Protein AF-A0A2E6Z7W8-F1 (afdb_monomer)

Nearest PDB structures (foldseek):
  2ovo-assembly1_A  TM=2.500E-01  e=7.198E+00  Lophura nycthemera

Foldseek 3Di:
DVVVVVVVVVDDPVRVVVVVVVVVVVVVVVVVVVVVVVVVVVVVVVVVVVVVVVVCVVCVVVVHDCVNVVPDPPDPPPPPPPPPPPDDQDALQPFKFAADVNATDTDPDPCSVVCVVVVRIDGLVRHDPVNNVRSRVNSVVVRVD

pLDDT: mean 80.04, std 13.21, range [47.97, 93.19]

Secondary structure (DSSP, 8-state):
-HHHHHHHTTS-HHHHHHHHHHHHHHHHHHHHHHHHHHHHHHHHHHHHHHHHHHHHHHHHHHT--TTTTT-----TTS------PPPPP--GGG-EEEEETTEEEE--STTHHHHHHTTSSEEGGGS-HHHHHHHHHHHHHHHT-

Solvent-accessible surface area (backbone atoms only — not comparable to full-atom values): 8542 Å² total; per-residue (Å²): 114,72,67,60,60,56,52,56,76,75,45,54,74,69,55,48,52,54,48,51,53,52,50,52,53,51,50,53,54,50,53,52,54,50,52,51,50,52,52,51,51,54,51,51,51,51,53,50,50,54,51,50,53,52,50,50,53,51,27,61,76,70,76,43,55,55,67,80,74,67,57,70,86,74,50,95,79,58,69,72,74,75,73,75,70,72,81,80,78,69,60,46,78,81,39,42,29,31,68,57,98,78,44,45,41,85,50,89,53,92,54,46,61,60,32,41,76,67,68,62,32,39,47,41,90,73,46,54,73,70,40,40,53,46,30,42,50,50,34,50,58,60,61,76,106

Radius of gyration: 31.25 Å; Cα contacts (8 Å, |Δi|>4): 85; chains: 1; bounding box: 69×28×79 Å

Structure (mmCIF, N/CA/C/O backbone):
data_AF-A0A2E6Z7W8-F1
#
_entry.id   AF-A0A2E6Z7W8-F1
#
loop_
_atom_site.group_PDB
_atom_site.id
_atom_site.type_symbol
_atom_site.label_atom_id
_atom_site.label_alt_id
_atom_site.label_comp_id
_atom_site.label_asym_id
_atom_site.label_entity_id
_atom_site.label_seq_id
_atom_site.pdbx_PDB_ins_code
_atom_site.Cartn_x
_atom_site.Cartn_y
_atom_site.Cartn_z
_atom_site.occupancy
_atom_site.B_iso_or_equiv
_atom_site.auth_seq_id
_atom_site.auth_comp_id
_atom_site.auth_asym_id
_atom_site.auth_atom_id
_atom_site.pdbx_PDB_model_num
ATOM 1 N N . MET A 1 1 ? -13.056 17.994 29.901 1.00 50.38 1 MET A N 1
ATOM 2 C CA . MET A 1 1 ? -12.868 18.124 31.369 1.00 50.38 1 MET A CA 1
ATOM 3 C C . MET A 1 1 ? -14.182 18.045 32.142 1.00 50.38 1 MET A C 1
ATOM 5 O O . MET A 1 1 ? -14.210 17.356 33.150 1.00 50.38 1 MET A O 1
ATOM 9 N N . GLN A 1 2 ? -15.267 18.683 31.685 1.00 51.78 2 GLN A N 1
ATOM 10 C CA . GLN A 1 2 ? -16.553 18.670 32.402 1.00 51.78 2 GLN A CA 1
ATOM 11 C C . GLN A 1 2 ? -17.197 17.273 32.524 1.00 51.78 2 GLN A C 1
ATOM 13 O O . GLN A 1 2 ? -17.799 16.977 33.553 1.00 51.78 2 GLN A O 1
ATOM 18 N N . ASP A 1 3 ? -17.005 16.385 31.544 1.00 58.84 3 ASP A N 1
ATOM 19 C CA . ASP A 1 3 ? -17.563 15.020 31.584 1.00 58.84 3 ASP A CA 1
ATOM 20 C C . ASP A 1 3 ? -16.878 14.112 32.613 1.00 58.84 3 ASP A C 1
ATOM 22 O O . ASP A 1 3 ? -17.530 13.292 33.252 1.00 58.84 3 ASP A O 1
ATOM 26 N N . ILE A 1 4 ? -15.580 14.323 32.850 1.00 61.50 4 ILE A N 1
ATOM 27 C CA . ILE A 1 4 ? -14.795 13.580 33.849 1.00 61.50 4 ILE A CA 1
ATOM 28 C C . ILE A 1 4 ? -15.272 13.937 35.264 1.00 61.50 4 ILE A C 1
ATOM 30 O O . ILE A 1 4 ? -15.419 13.060 36.109 1.00 61.50 4 ILE A O 1
ATOM 34 N N . ILE A 1 5 ? -15.584 15.216 35.500 1.00 61.78 5 ILE A N 1
ATOM 35 C CA . ILE A 1 5 ? -16.081 15.724 36.789 1.00 61.78 5 ILE A CA 1
ATOM 36 C C . ILE A 1 5 ? -17.522 15.254 37.059 1.00 61.78 5 ILE A C 1
ATOM 38 O O . ILE A 1 5 ? -17.898 15.004 38.203 1.00 61.78 5 ILE A O 1
ATOM 42 N N . LYS A 1 6 ? -18.350 15.112 36.014 1.00 65.75 6 LYS A N 1
ATOM 43 C CA . LYS A 1 6 ? -19.702 14.542 36.141 1.00 65.75 6 LYS A CA 1
ATOM 44 C C . LYS A 1 6 ? -19.661 13.040 36.439 1.00 65.75 6 LYS A C 1
ATOM 46 O O . LYS A 1 6 ? -20.410 12.583 37.295 1.00 65.75 6 LYS A O 1
ATOM 51 N N . GLN A 1 7 ? -18.759 12.296 35.797 1.00 60.38 7 GLN A N 1
ATOM 52 C CA . GLN A 1 7 ? -18.568 10.863 36.046 1.00 60.38 7 GLN A CA 1
ATOM 53 C C . GLN A 1 7 ? -17.951 10.580 37.423 1.00 60.38 7 GLN A C 1
ATOM 55 O O . GLN A 1 7 ? -18.356 9.627 38.085 1.00 60.38 7 GLN A O 1
ATOM 60 N N . SER A 1 8 ? -17.041 11.429 37.913 1.00 58.34 8 SER A N 1
ATOM 61 C CA . SER A 1 8 ? -16.453 11.253 39.247 1.00 58.34 8 SER A CA 1
ATOM 62 C C . SER A 1 8 ? -17.462 11.443 40.380 1.00 58.34 8 SER A C 1
ATOM 64 O O . SER A 1 8 ? -17.325 10.805 41.411 1.00 58.34 8 SER A O 1
ATOM 66 N N . LYS A 1 9 ? -18.504 12.265 40.190 1.00 64.62 9 LYS A N 1
ATOM 67 C CA . LYS A 1 9 ? -1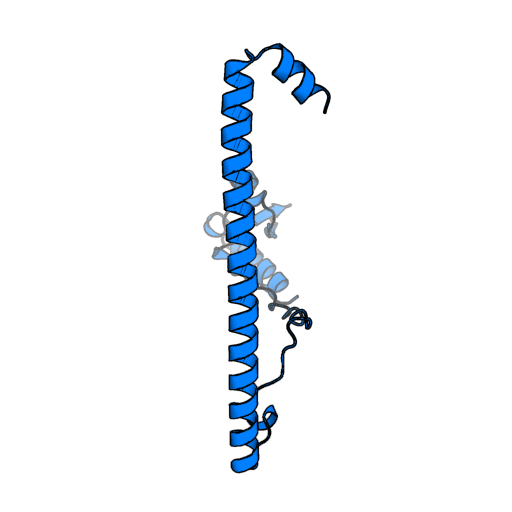9.603 12.423 41.163 1.00 64.62 9 LYS A CA 1
ATOM 68 C C . LYS A 1 9 ? -20.553 11.219 41.233 1.00 64.62 9 LYS A C 1
ATOM 70 O O . LYS A 1 9 ? -21.349 11.145 42.160 1.00 64.62 9 LYS A O 1
ATOM 75 N N . SER A 1 10 ? -20.502 10.318 40.250 1.00 67.88 10 SER A N 1
ATOM 76 C CA . SER A 1 10 ? -21.353 9.118 40.174 1.00 67.88 10 SER A CA 1
ATOM 77 C C . SER A 1 10 ? -20.673 7.835 40.659 1.00 67.88 10 SER A C 1
ATOM 79 O O . SER A 1 10 ? -21.327 6.801 40.766 1.00 67.88 10 SER A O 1
ATOM 81 N N . LEU A 1 11 ? -19.368 7.892 40.931 1.00 68.75 11 LEU A N 1
ATOM 82 C CA . LEU A 1 11 ? -18.571 6.765 41.407 1.00 68.75 11 LEU A CA 1
ATOM 83 C C . LEU A 1 11 ? -18.373 6.893 42.916 1.00 68.75 11 LEU A C 1
ATOM 85 O O . LEU A 1 11 ? -18.144 7.993 43.413 1.00 68.75 11 LEU A O 1
ATOM 89 N N . SER A 1 12 ? -18.431 5.776 43.640 1.00 78.88 12 SER A N 1
ATOM 90 C CA . SER A 1 12 ? -18.074 5.779 45.061 1.00 78.88 12 SER A CA 1
ATOM 91 C C . SER A 1 12 ? -16.577 6.053 45.243 1.00 78.88 12 SER A C 1
ATOM 93 O O . SER A 1 12 ? -15.763 5.761 44.359 1.00 78.88 12 SER A O 1
ATOM 95 N N . ASP A 1 13 ? -16.186 6.564 46.409 1.00 79.19 13 ASP A N 1
ATOM 96 C CA . ASP A 1 13 ? -14.778 6.842 46.729 1.00 79.19 13 ASP A CA 1
ATOM 97 C C . ASP A 1 13 ? -13.882 5.595 46.576 1.00 79.19 13 ASP A C 1
ATOM 99 O O . ASP A 1 13 ? -12.728 5.680 46.144 1.00 79.19 13 ASP A O 1
ATOM 103 N N . GLU A 1 14 ? -14.431 4.403 46.823 1.00 79.94 14 GLU A N 1
ATOM 104 C CA . GLU A 1 14 ? -13.758 3.121 46.590 1.00 79.94 14 GLU A CA 1
ATOM 105 C C . GLU A 1 14 ? -13.542 2.822 45.096 1.00 79.94 14 GLU A C 1
ATOM 107 O O . GLU A 1 14 ? -12.468 2.363 44.680 1.00 79.94 14 GLU A O 1
ATOM 112 N N . GLN A 1 15 ? -14.535 3.117 44.253 1.00 81.62 15 GLN A N 1
ATOM 113 C CA . GLN A 1 15 ? -14.430 2.965 42.800 1.00 81.62 15 GLN A CA 1
ATOM 114 C C . GLN A 1 15 ? -13.438 3.969 42.199 1.00 81.62 15 GLN A C 1
ATOM 116 O O . 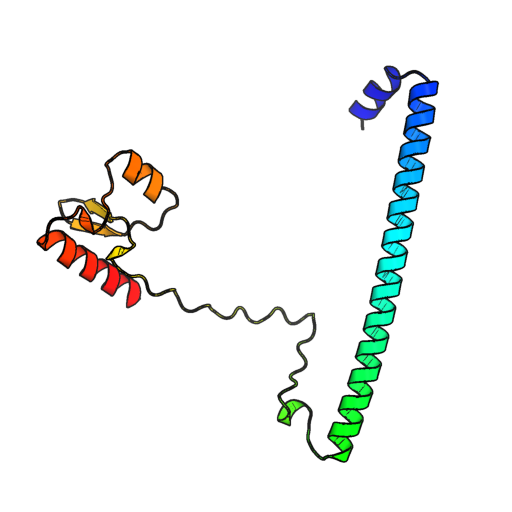GLN A 1 15 ? -12.658 3.616 41.312 1.00 81.62 15 GLN A O 1
ATOM 121 N N . LEU A 1 16 ? -13.397 5.197 42.720 1.00 80.88 16 LEU A N 1
ATOM 122 C CA . LEU A 1 16 ? -12.401 6.198 42.332 1.00 80.88 16 LEU A CA 1
ATOM 123 C C . LEU A 1 16 ? -10.986 5.774 42.741 1.00 80.88 16 LEU A C 1
ATOM 125 O O . LEU A 1 16 ? -10.071 5.814 41.917 1.00 80.88 16 LEU A O 1
ATOM 129 N N . SER A 1 17 ? -10.802 5.287 43.970 1.00 83.44 17 SER A N 1
ATOM 130 C CA . SER A 1 17 ? -9.509 4.798 44.471 1.00 83.44 17 SER A CA 1
ATOM 131 C C . SER A 1 17 ? -8.962 3.633 43.638 1.00 83.44 17 SER A C 1
ATOM 133 O O . SER A 1 17 ? -7.790 3.621 43.244 1.00 83.44 17 SER A O 1
ATOM 135 N N . THR A 1 18 ? -9.812 2.662 43.294 1.00 85.75 18 THR A N 1
ATOM 136 C CA . THR A 1 18 ? -9.411 1.526 42.448 1.00 85.75 18 THR A CA 1
ATOM 137 C C . THR A 1 18 ? -9.090 1.945 41.013 1.00 85.75 18 THR A C 1
ATOM 139 O O . THR A 1 18 ? -8.135 1.426 40.425 1.00 85.75 18 THR A O 1
ATOM 142 N N . LEU A 1 19 ? -9.830 2.905 40.451 1.00 85.62 19 LEU A N 1
ATOM 143 C CA . LEU A 1 19 ? -9.560 3.454 39.124 1.00 85.62 19 LEU A CA 1
ATOM 144 C C . LEU A 1 19 ? -8.230 4.218 39.088 1.00 85.62 19 LEU A C 1
ATOM 146 O O . LEU A 1 19 ? -7.423 3.979 38.188 1.00 85.62 19 LEU A O 1
ATOM 150 N N . ILE A 1 20 ? -7.962 5.068 40.084 1.00 86.62 20 ILE A N 1
ATOM 151 C CA . ILE A 1 20 ? -6.701 5.815 40.200 1.00 86.62 20 ILE A CA 1
ATOM 152 C C . ILE A 1 20 ? -5.518 4.843 40.264 1.00 86.62 20 ILE A C 1
ATOM 154 O O . ILE A 1 20 ? -4.578 4.978 39.484 1.00 86.62 20 ILE A O 1
ATOM 158 N N . LYS A 1 21 ? -5.592 3.795 41.098 1.00 90.00 21 LYS A N 1
ATOM 159 C CA . LYS A 1 21 ? -4.541 2.762 41.182 1.00 90.00 21 LYS A CA 1
ATOM 160 C C . LYS A 1 21 ? -4.292 2.066 39.838 1.00 90.00 21 LYS A C 1
ATOM 162 O O . LYS A 1 21 ? -3.141 1.868 39.445 1.00 90.00 21 LYS A O 1
ATOM 167 N N . LYS A 1 22 ? -5.357 1.717 39.104 1.00 91.38 22 LYS A N 1
ATOM 168 C CA . LYS A 1 22 ? -5.245 1.103 37.768 1.00 91.38 22 LYS A CA 1
ATOM 169 C C . LYS A 1 22 ? -4.591 2.047 36.758 1.00 91.38 22 LYS A C 1
ATOM 171 O O . LYS A 1 22 ? -3.725 1.608 36.002 1.00 91.38 22 LYS A O 1
ATOM 176 N N . LEU A 1 23 ? -4.976 3.322 36.750 1.00 88.44 23 LEU A N 1
ATOM 177 C CA . LEU A 1 23 ? -4.422 4.322 35.838 1.00 88.44 23 LEU A CA 1
ATOM 178 C C . LEU A 1 23 ? -2.948 4.613 36.136 1.00 88.44 23 LEU A C 1
ATOM 180 O O . LEU A 1 23 ? -2.147 4.635 35.202 1.00 88.44 23 LEU A O 1
ATOM 184 N N . SER A 1 24 ? -2.564 4.735 37.409 1.00 91.62 24 SER A N 1
ATOM 185 C CA . SER A 1 24 ? -1.159 4.899 37.808 1.00 91.62 24 SER A CA 1
ATOM 186 C C . SER A 1 24 ? -0.305 3.712 37.356 1.00 91.62 24 SER A C 1
ATOM 188 O O . SER A 1 24 ? 0.710 3.906 36.692 1.00 91.62 24 SER A O 1
ATOM 190 N N . SER A 1 25 ? -0.777 2.477 37.571 1.00 91.75 25 SER A N 1
ATOM 191 C CA . SER A 1 25 ? -0.082 1.273 37.088 1.00 91.75 25 SER A CA 1
ATOM 192 C C . SER A 1 25 ? 0.055 1.241 35.557 1.00 91.75 25 SER A C 1
ATOM 194 O O . SER A 1 25 ? 1.079 0.817 35.015 1.00 91.75 25 SER A O 1
ATOM 196 N N . GLN A 1 26 ? -0.962 1.699 34.821 1.00 91.12 26 GLN A N 1
ATOM 197 C CA . GLN A 1 26 ? -0.886 1.796 33.361 1.00 91.12 26 GLN A CA 1
ATOM 198 C C . GLN A 1 26 ? 0.108 2.865 32.895 1.00 91.12 26 GLN A C 1
ATOM 200 O O . GLN A 1 26 ? 0.823 2.639 31.914 1.00 91.12 26 GLN A O 1
ATOM 205 N N . LEU A 1 27 ? 0.165 4.010 33.577 1.00 91.75 27 LEU A N 1
ATOM 206 C CA . LEU A 1 27 ? 1.123 5.074 33.282 1.00 91.75 27 LEU A CA 1
ATOM 207 C C . LEU A 1 27 ? 2.560 4.608 33.523 1.00 91.75 27 LEU A C 1
ATOM 209 O O . LEU A 1 27 ? 3.389 4.761 32.627 1.00 91.75 27 LEU A O 1
ATOM 213 N N . GLU A 1 28 ? 2.837 3.949 34.647 1.00 92.00 28 GLU A N 1
ATOM 214 C CA . GLU A 1 28 ? 4.154 3.373 34.951 1.00 92.00 28 GLU A CA 1
ATOM 215 C C . GLU A 1 28 ? 4.598 2.366 33.880 1.00 92.00 28 GLU A C 1
ATOM 217 O O . GLU A 1 28 ? 5.712 2.450 33.357 1.00 92.00 28 GLU A O 1
ATOM 222 N N . LYS A 1 29 ? 3.702 1.462 33.456 1.00 91.31 29 LYS A N 1
ATOM 223 C CA . LYS A 1 29 ? 3.984 0.506 32.367 1.00 91.31 29 LYS A CA 1
ATOM 224 C C . LYS A 1 29 ? 4.319 1.206 31.049 1.00 91.31 29 LYS A C 1
ATOM 226 O O . LYS A 1 29 ? 5.208 0.759 30.321 1.00 91.31 29 LYS A O 1
ATOM 231 N N . ARG A 1 30 ? 3.618 2.296 30.721 1.00 89.69 30 ARG A N 1
ATOM 232 C CA . ARG A 1 30 ? 3.887 3.087 29.508 1.00 89.69 30 ARG A CA 1
ATOM 233 C C . ARG A 1 30 ? 5.227 3.809 29.592 1.00 89.69 30 ARG A C 1
ATOM 235 O O . ARG A 1 30 ? 5.977 3.764 28.621 1.00 89.69 30 ARG A O 1
ATOM 242 N N . GLN A 1 31 ? 5.544 4.413 30.735 1.00 91.50 31 GLN A N 1
ATOM 243 C CA . GLN A 1 31 ? 6.824 5.084 30.962 1.00 91.50 31 GLN A CA 1
ATOM 244 C C . GLN A 1 31 ? 7.995 4.102 30.868 1.00 91.50 31 GLN A C 1
ATOM 246 O O . GLN A 1 31 ? 8.972 4.383 30.179 1.00 91.50 31 G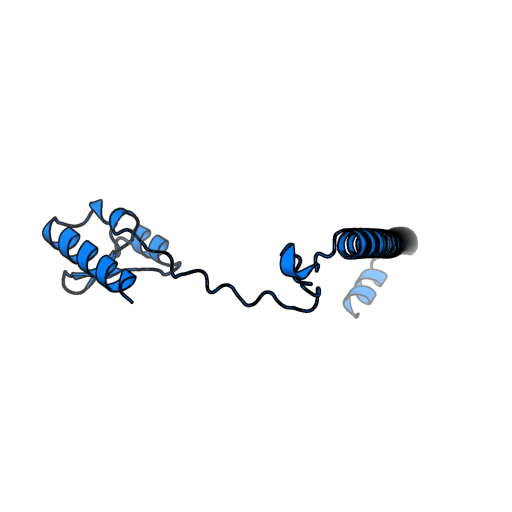LN A O 1
ATOM 251 N N . LEU A 1 32 ? 7.878 2.917 31.473 1.00 92.25 32 LEU A N 1
ATOM 252 C CA . LEU A 1 32 ? 8.908 1.881 31.386 1.00 92.25 32 LEU A CA 1
ATOM 253 C C . LEU A 1 32 ? 9.127 1.418 29.939 1.00 92.25 32 LEU A C 1
ATOM 255 O O . LEU A 1 32 ? 10.264 1.275 29.493 1.00 92.25 32 LEU A O 1
ATOM 259 N N . LYS A 1 33 ? 8.043 1.223 29.177 1.00 91.19 33 LYS A N 1
ATOM 260 C CA . LYS A 1 33 ? 8.126 0.847 27.759 1.00 91.19 33 LYS A CA 1
ATOM 261 C C . LYS A 1 33 ? 8.758 1.947 26.903 1.00 91.19 33 LYS A C 1
ATOM 263 O O . LYS A 1 33 ? 9.487 1.628 25.970 1.00 91.19 33 LYS A O 1
ATOM 268 N N . ALA A 1 34 ? 8.481 3.216 27.201 1.00 87.50 34 ALA A N 1
ATOM 269 C CA . ALA A 1 34 ? 9.105 4.346 26.518 1.00 87.50 34 ALA A CA 1
ATOM 270 C C . ALA A 1 34 ? 10.615 4.392 26.789 1.00 87.50 34 ALA A C 1
ATOM 272 O O . ALA A 1 34 ? 11.388 4.416 25.837 1.00 87.50 34 ALA A O 1
ATOM 273 N N . LYS A 1 35 ? 11.033 4.272 28.058 1.00 91.75 35 LYS A N 1
ATOM 274 C CA . LYS A 1 35 ? 12.456 4.231 28.434 1.00 91.75 35 LYS A CA 1
ATOM 275 C C . LYS A 1 35 ? 13.207 3.080 27.763 1.00 91.75 35 LYS A C 1
ATOM 277 O O . LYS A 1 35 ? 14.253 3.310 27.171 1.00 91.75 35 LYS A O 1
ATOM 282 N N . ARG A 1 36 ? 12.639 1.866 27.763 1.00 91.38 36 ARG A N 1
ATOM 283 C CA . ARG A 1 36 ? 13.246 0.710 27.074 1.00 91.38 36 ARG A CA 1
ATOM 284 C C . ARG A 1 36 ? 13.416 0.950 25.576 1.00 91.38 36 ARG A C 1
ATOM 286 O O . ARG A 1 36 ? 14.471 0.659 25.036 1.00 91.38 36 ARG A O 1
ATOM 293 N N . ARG A 1 37 ? 12.414 1.535 24.912 1.00 86.75 37 ARG A N 1
ATOM 294 C CA . ARG A 1 37 ? 12.514 1.887 23.485 1.00 86.75 37 ARG A CA 1
ATOM 295 C C . ARG A 1 37 ? 13.599 2.927 23.217 1.00 86.75 37 ARG A C 1
ATOM 297 O O . ARG A 1 37 ? 14.294 2.812 22.217 1.00 86.75 37 ARG A O 1
ATOM 304 N N . GLU A 1 38 ? 13.746 3.927 24.082 1.00 86.06 38 GLU A N 1
ATOM 305 C CA . GLU A 1 38 ? 14.820 4.920 23.958 1.00 86.06 38 GLU A CA 1
ATOM 306 C C . GLU A 1 38 ? 16.206 4.294 24.157 1.00 86.06 38 GLU A C 1
ATOM 308 O O . GLU A 1 38 ? 17.140 4.618 23.425 1.00 86.06 38 GLU A O 1
ATOM 313 N N . GLU A 1 39 ? 16.352 3.386 25.123 1.00 90.19 39 GLU A N 1
ATOM 314 C CA . GLU A 1 39 ? 17.595 2.643 25.355 1.00 90.19 39 GLU A CA 1
ATOM 315 C C . GLU A 1 39 ? 17.934 1.721 24.178 1.00 90.19 39 GLU A C 1
ATOM 317 O O . GLU A 1 39 ? 19.062 1.756 23.688 1.00 90.19 39 GLU A O 1
ATOM 322 N N . GLU A 1 40 ? 16.956 0.968 23.668 1.00 87.44 40 GLU A N 1
ATOM 323 C CA . GLU A 1 40 ? 17.096 0.123 22.476 1.00 87.44 40 GLU A CA 1
ATOM 324 C C . GLU A 1 40 ? 17.505 0.951 21.251 1.00 87.44 40 GLU A C 1
ATOM 326 O O . GLU A 1 40 ? 18.429 0.575 20.532 1.00 87.44 40 GLU A O 1
ATOM 331 N N . GLN A 1 41 ? 16.882 2.113 21.032 1.00 82.12 41 GLN A N 1
ATOM 332 C CA . GLN A 1 41 ? 17.248 3.017 19.938 1.00 82.12 41 GLN A CA 1
ATOM 333 C C . GLN A 1 41 ? 18.675 3.553 20.087 1.00 82.12 41 GLN A C 1
ATOM 335 O O . GLN A 1 41 ? 19.429 3.575 19.115 1.00 82.12 41 GLN A O 1
ATOM 340 N N . LYS A 1 42 ? 19.079 3.950 21.300 1.00 87.56 42 LYS A N 1
ATOM 341 C CA . LYS A 1 42 ? 20.453 4.399 21.573 1.00 87.56 42 LYS A CA 1
ATOM 342 C C . LYS A 1 42 ? 21.469 3.285 21.334 1.00 87.56 42 LYS A C 1
ATOM 344 O O . LYS A 1 42 ? 22.532 3.551 20.780 1.00 87.56 42 LYS A O 1
ATOM 349 N N . GLN A 1 43 ? 21.161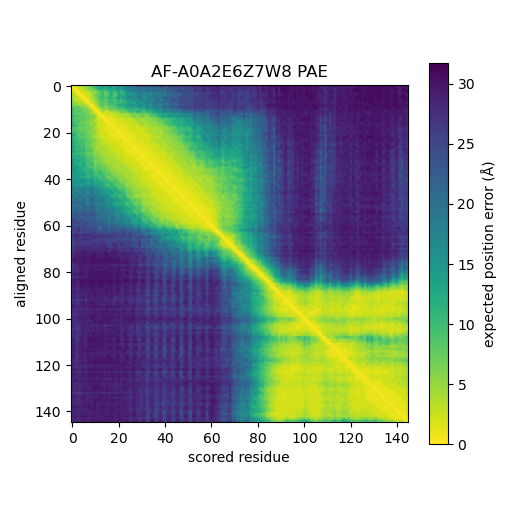 2.053 21.736 1.00 88.50 43 GLN A N 1
ATOM 350 C CA . GLN A 1 43 ? 22.025 0.897 21.493 1.00 88.50 43 GLN A CA 1
ATOM 351 C C . GLN A 1 43 ? 22.127 0.573 20.000 1.00 88.50 43 GLN A C 1
ATOM 353 O O . GLN A 1 43 ? 23.232 0.391 19.497 1.00 88.50 43 GLN A O 1
ATOM 358 N N . GLN A 1 44 ? 21.006 0.575 19.274 1.00 82.12 44 GLN A N 1
ATOM 359 C CA . GLN A 1 44 ? 20.996 0.369 17.824 1.00 82.12 44 GLN A CA 1
ATOM 360 C C . GLN A 1 44 ? 21.833 1.421 17.096 1.00 82.12 44 GLN A C 1
ATOM 362 O O . GLN A 1 44 ? 22.607 1.072 16.210 1.00 82.12 44 GLN A O 1
ATOM 367 N N . LEU A 1 45 ? 21.727 2.689 17.497 1.00 84.06 45 LEU A N 1
ATOM 368 C CA . LEU A 1 45 ? 22.498 3.773 16.894 1.00 84.06 45 LEU A CA 1
ATOM 369 C C . LEU A 1 45 ? 24.005 3.623 17.156 1.00 84.06 45 LEU A C 1
ATOM 371 O O . LEU A 1 45 ? 24.804 3.842 16.252 1.00 84.06 45 LEU A O 1
ATOM 375 N N . LYS A 1 46 ? 24.400 3.185 18.360 1.00 89.69 46 LYS A N 1
ATOM 376 C CA . LYS A 1 46 ? 25.804 2.858 18.663 1.00 89.69 46 LYS A CA 1
ATOM 377 C C . LYS A 1 46 ? 26.326 1.727 17.779 1.00 89.69 46 LYS A C 1
ATOM 379 O O . LYS A 1 46 ? 27.356 1.896 17.141 1.00 89.69 46 LYS A O 1
ATOM 384 N N . VAL A 1 47 ? 25.583 0.622 17.680 1.00 89.00 47 VAL A N 1
ATOM 385 C CA . VAL A 1 47 ? 25.965 -0.527 16.839 1.00 89.00 47 VAL A CA 1
ATOM 386 C C . VAL A 1 47 ? 26.067 -0.124 15.366 1.00 89.00 47 VAL A C 1
ATOM 388 O O . VAL A 1 47 ? 26.995 -0.540 14.679 1.00 89.00 47 VAL A O 1
ATOM 391 N N . GLN A 1 48 ? 25.143 0.706 14.875 1.00 80.88 48 GLN A N 1
ATOM 392 C CA . GLN A 1 48 ? 25.205 1.231 13.510 1.00 80.88 48 GLN A CA 1
ATOM 393 C C . GLN A 1 48 ? 26.459 2.076 13.280 1.00 80.88 48 GLN A C 1
ATOM 395 O O . GLN A 1 48 ? 27.138 1.872 12.278 1.00 80.88 48 GLN A O 1
ATOM 400 N N . ASN A 1 49 ? 26.793 2.976 14.206 1.00 83.19 49 ASN A N 1
ATOM 401 C CA . ASN A 1 49 ? 27.995 3.802 14.094 1.00 83.19 49 ASN A CA 1
ATOM 402 C C . ASN A 1 49 ? 29.272 2.946 14.104 1.00 83.19 49 ASN A C 1
ATOM 404 O O . ASN A 1 49 ? 30.121 3.124 13.238 1.00 83.19 49 ASN A O 1
ATOM 408 N N . GLU A 1 50 ? 29.371 1.962 15.002 1.00 88.56 50 GLU A N 1
ATOM 409 C CA . GLU A 1 50 ? 30.516 1.040 15.056 1.00 88.56 50 GLU A CA 1
ATOM 410 C C . GLU A 1 50 ? 30.661 0.206 13.772 1.00 88.56 50 GLU A C 1
ATOM 412 O O . GLU A 1 50 ? 31.771 -0.021 13.287 1.00 88.56 50 GLU A O 1
ATOM 417 N N . LEU A 1 51 ? 29.548 -0.261 13.196 1.00 85.19 51 LEU A N 1
ATOM 418 C CA . LEU A 1 51 ? 29.568 -0.970 11.914 1.00 85.19 51 LEU A CA 1
ATOM 419 C C . LEU A 1 51 ? 30.032 -0.059 10.779 1.00 85.19 51 LEU A C 1
ATOM 421 O O . LEU A 1 51 ? 30.838 -0.485 9.956 1.00 85.19 51 LEU A O 1
ATOM 425 N N . MET A 1 52 ? 29.561 1.188 10.749 1.00 78.88 52 MET A N 1
ATOM 426 C CA . MET A 1 52 ? 29.982 2.166 9.749 1.00 78.88 52 MET A CA 1
ATOM 427 C C . MET A 1 52 ? 31.474 2.475 9.848 1.00 78.88 52 MET A C 1
ATOM 429 O O . MET A 1 52 ? 32.150 2.504 8.825 1.00 78.88 52 MET A O 1
ATOM 433 N N . GLU A 1 53 ? 32.014 2.644 11.055 1.00 85.19 53 GLU A N 1
ATOM 434 C CA . GLU A 1 53 ? 33.452 2.853 11.255 1.00 85.19 53 GLU A CA 1
ATOM 435 C C . GLU A 1 53 ? 34.280 1.674 10.724 1.00 85.19 53 GLU A C 1
ATOM 437 O O . GLU A 1 53 ? 35.253 1.890 10.001 1.00 85.19 53 GLU A O 1
ATOM 442 N N . LYS A 1 54 ? 33.850 0.432 10.987 1.00 87.12 54 LYS A N 1
ATOM 443 C CA . LYS A 1 54 ? 34.508 -0.777 10.455 1.00 87.12 54 LYS A CA 1
ATOM 444 C C . LYS A 1 54 ? 34.410 -0.886 8.935 1.00 87.12 54 LYS A C 1
ATOM 446 O O . LYS A 1 54 ? 35.362 -1.299 8.280 1.00 87.12 54 LYS A O 1
ATOM 451 N N . ILE A 1 55 ? 33.261 -0.539 8.357 1.00 82.06 55 ILE A N 1
ATOM 452 C CA . ILE A 1 55 ? 33.086 -0.535 6.899 1.00 82.06 55 ILE A CA 1
ATOM 453 C C . ILE A 1 55 ? 34.011 0.515 6.273 1.00 82.06 55 ILE A C 1
ATOM 455 O O . ILE A 1 55 ? 34.673 0.224 5.281 1.00 82.06 55 ILE A O 1
ATOM 459 N N . ASN A 1 56 ? 34.116 1.699 6.878 1.00 78.69 56 ASN A N 1
ATOM 460 C CA . ASN A 1 56 ? 34.986 2.770 6.400 1.00 78.69 56 ASN A CA 1
ATOM 461 C C . ASN A 1 56 ? 36.467 2.391 6.486 1.00 78.69 56 ASN A C 1
ATOM 463 O O . ASN A 1 56 ? 37.210 2.658 5.542 1.00 78.69 56 ASN A O 1
ATOM 467 N N . SER A 1 57 ? 36.899 1.745 7.575 1.00 83.25 57 SER A N 1
ATOM 468 C CA . SER A 1 57 ? 38.284 1.281 7.705 1.00 83.25 57 SER A CA 1
ATOM 469 C C . SER A 1 57 ? 38.616 0.209 6.665 1.00 83.25 57 SER A C 1
ATOM 471 O O . SER A 1 57 ? 39.641 0.307 5.997 1.00 83.25 57 SER A O 1
ATOM 473 N N . LEU A 1 58 ? 37.718 -0.759 6.444 1.00 81.81 58 LEU A N 1
ATOM 474 C CA . LEU A 1 58 ? 37.889 -1.788 5.413 1.00 81.81 58 LEU A CA 1
ATOM 475 C C . LEU A 1 58 ? 37.903 -1.195 3.998 1.00 81.81 58 LEU A C 1
ATOM 477 O O . LEU A 1 58 ? 38.702 -1.607 3.162 1.00 81.81 58 LEU A O 1
ATOM 481 N N . ALA A 1 59 ? 37.035 -0.223 3.721 1.00 77.31 59 ALA A N 1
ATOM 482 C CA . ALA A 1 59 ? 36.991 0.480 2.443 1.00 77.31 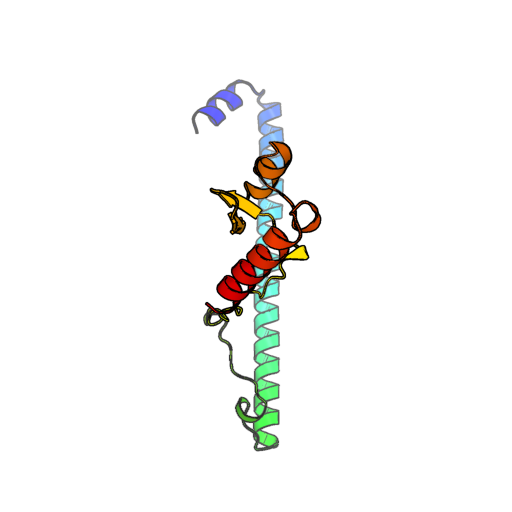59 ALA A CA 1
ATOM 483 C C . ALA A 1 59 ? 38.319 1.213 2.168 1.00 77.31 59 ALA A C 1
ATOM 485 O O . ALA A 1 59 ? 38.903 1.058 1.092 1.00 77.31 59 ALA A O 1
ATOM 486 N N . ALA A 1 60 ? 38.852 1.917 3.175 1.00 76.19 60 ALA A N 1
ATOM 487 C CA . ALA A 1 60 ? 40.149 2.585 3.101 1.00 76.19 60 ALA A CA 1
ATOM 488 C C . ALA A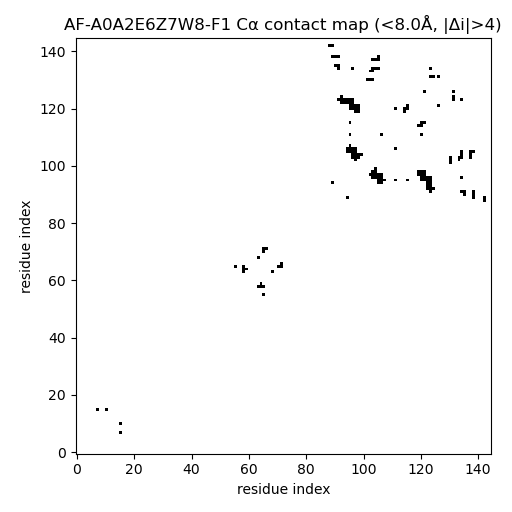 1 60 ? 41.310 1.598 2.881 1.00 76.19 60 ALA A C 1
ATOM 490 O O . ALA A 1 60 ? 42.143 1.829 2.008 1.00 76.19 60 ALA A O 1
ATOM 491 N N . GLU A 1 61 ? 41.337 0.471 3.601 1.00 79.50 61 GLU A N 1
ATOM 492 C CA . GLU A 1 61 ? 42.344 -0.588 3.415 1.00 79.50 61 GLU A CA 1
ATOM 493 C C . GLU A 1 61 ? 42.316 -1.199 2.008 1.00 79.50 61 GLU A C 1
ATOM 495 O O . GLU A 1 61 ? 43.353 -1.594 1.475 1.00 79.50 61 GLU A O 1
ATOM 500 N N . LYS A 1 62 ? 41.132 -1.298 1.396 1.00 79.50 62 LYS A N 1
ATOM 501 C CA . LYS A 1 62 ? 40.962 -1.838 0.040 1.00 79.50 62 LYS A CA 1
ATOM 502 C C . LYS A 1 62 ? 41.117 -0.787 -1.059 1.00 79.50 62 LYS A C 1
ATOM 504 O O . LYS A 1 62 ? 41.078 -1.154 -2.229 1.00 79.50 62 LYS A O 1
ATOM 509 N N . GLY A 1 63 ? 41.306 0.487 -0.706 1.00 72.44 63 GLY A N 1
ATOM 510 C CA . GLY A 1 63 ? 41.405 1.590 -1.665 1.00 72.44 63 GLY A CA 1
ATOM 511 C C . GLY A 1 63 ? 40.113 1.837 -2.451 1.00 72.44 63 GLY A C 1
ATOM 512 O O . GLY A 1 63 ? 40.166 2.398 -3.543 1.00 72.44 63 GLY A O 1
ATOM 513 N N . VAL A 1 64 ? 38.966 1.400 -1.921 1.00 73.56 64 VAL A N 1
ATOM 514 C CA . VAL A 1 64 ? 37.650 1.533 -2.559 1.00 73.56 64 VAL A CA 1
ATOM 515 C C . VAL A 1 64 ? 36.820 2.524 -1.751 1.00 73.56 64 VAL A C 1
ATOM 517 O O . VAL A 1 64 ? 36.740 2.409 -0.532 1.00 73.56 64 VAL A O 1
ATOM 520 N N . SER A 1 65 ? 36.185 3.501 -2.396 1.00 66.00 65 SER A N 1
ATOM 521 C CA . SER A 1 65 ? 35.267 4.407 -1.695 1.00 66.00 65 SER A CA 1
ATOM 522 C C . SER A 1 65 ? 33.901 3.744 -1.466 1.00 66.00 65 SER A C 1
ATOM 524 O O . SER A 1 65 ? 33.460 2.891 -2.236 1.00 66.00 65 SER A O 1
ATOM 526 N N . LEU A 1 66 ? 33.175 4.152 -0.421 1.00 63.16 66 LEU A N 1
ATOM 527 C CA . LEU A 1 66 ? 31.807 3.664 -0.163 1.00 63.16 66 LEU A CA 1
ATOM 528 C C . LEU A 1 66 ? 30.864 3.910 -1.353 1.00 63.16 66 LEU A C 1
ATOM 530 O O . LEU A 1 66 ? 29.963 3.115 -1.610 1.00 63.16 66 LEU A O 1
ATOM 534 N N . GLU A 1 67 ? 31.115 4.978 -2.113 1.00 62.69 67 GLU A N 1
ATOM 535 C CA . GLU A 1 67 ? 30.396 5.318 -3.342 1.00 62.69 67 GLU A CA 1
ATOM 536 C C . GLU A 1 67 ? 30.640 4.289 -4.455 1.00 62.69 67 GLU A C 1
ATOM 538 O O . GLU A 1 67 ? 29.702 3.909 -5.155 1.00 62.69 67 GLU A O 1
ATOM 543 N N . GLN A 1 68 ? 31.868 3.772 -4.579 1.00 61.09 68 GLN A N 1
ATOM 544 C CA . GLN A 1 68 ? 32.213 2.708 -5.531 1.00 61.09 68 GLN A CA 1
ATOM 545 C C . GLN A 1 68 ? 31.579 1.360 -5.160 1.00 61.09 68 GLN A C 1
ATOM 547 O O . GLN A 1 68 ? 31.289 0.556 -6.043 1.00 61.09 68 GLN A O 1
ATOM 552 N N . LEU A 1 69 ? 31.307 1.125 -3.872 1.00 61.16 69 LEU A N 1
ATOM 553 C CA . LEU A 1 69 ? 30.560 -0.042 -3.387 1.00 61.16 69 LEU A CA 1
ATOM 554 C C . LEU A 1 69 ? 29.032 0.140 -3.466 1.00 61.16 69 LEU A C 1
ATOM 556 O O . LEU A 1 69 ? 28.288 -0.743 -3.040 1.00 61.16 69 LEU A O 1
ATOM 560 N N . GLY A 1 70 ? 28.547 1.273 -3.988 1.00 62.31 70 GLY A N 1
ATOM 561 C CA . GLY A 1 70 ? 27.117 1.572 -4.099 1.00 62.31 70 GLY A CA 1
ATOM 562 C C . GLY A 1 70 ? 26.434 1.922 -2.770 1.00 62.31 70 GLY A C 1
ATOM 563 O O . GLY A 1 70 ? 25.208 2.042 -2.732 1.00 62.31 70 GLY A O 1
ATOM 564 N N . TYR A 1 71 ? 27.193 2.126 -1.686 1.00 58.78 71 TYR A N 1
ATOM 565 C CA . TYR A 1 71 ? 26.668 2.609 -0.408 1.00 58.78 71 TYR A CA 1
ATOM 566 C C . TYR A 1 71 ? 26.484 4.127 -0.465 1.00 58.78 71 TYR A C 1
ATOM 568 O O . TYR A 1 71 ? 27.299 4.906 0.024 1.00 58.78 71 TYR A O 1
ATOM 576 N N . VAL A 1 72 ? 25.379 4.565 -1.066 1.00 57.94 72 VAL A N 1
ATOM 577 C CA . VAL A 1 72 ? 24.941 5.960 -0.972 1.00 57.94 72 VAL A CA 1
ATOM 578 C C . VAL A 1 72 ? 24.306 6.167 0.401 1.00 57.94 72 VAL A C 1
ATOM 580 O O . VAL A 1 72 ? 23.344 5.484 0.756 1.00 57.94 72 VAL A O 1
ATOM 583 N N . HIS A 1 73 ? 24.839 7.113 1.177 1.00 53.69 73 HIS A N 1
ATOM 584 C CA . HIS A 1 73 ? 24.315 7.474 2.491 1.00 53.69 73 HIS A CA 1
ATOM 585 C C . HIS A 1 73 ? 22.915 8.090 2.335 1.00 53.69 73 HIS A C 1
ATOM 587 O O . HIS A 1 73 ? 22.762 9.293 2.127 1.00 53.69 73 HIS A O 1
ATOM 593 N N . GLN A 1 74 ? 21.876 7.255 2.397 1.00 52.12 74 GLN A N 1
ATOM 594 C CA . GLN A 1 74 ? 20.505 7.735 2.503 1.00 52.12 74 GLN A CA 1
ATOM 595 C C . GLN A 1 74 ? 20.308 8.206 3.937 1.00 52.12 74 GLN A C 1
ATOM 597 O O . GLN A 1 74 ? 20.018 7.413 4.833 1.00 52.12 74 GLN A O 1
ATOM 602 N N . SER A 1 75 ? 20.536 9.498 4.179 1.00 50.59 75 SER A N 1
ATOM 603 C CA . SER A 1 75 ? 20.194 10.090 5.468 1.00 50.59 75 SER A CA 1
ATOM 604 C C . SER A 1 75 ? 18.725 9.779 5.755 1.00 50.59 75 SER A C 1
ATOM 606 O O . SER A 1 75 ? 17.876 9.874 4.871 1.00 50.59 75 SER A O 1
ATOM 608 N N . SER A 1 76 ? 18.378 9.423 6.989 1.00 52.19 76 SER A N 1
ATOM 609 C CA . SER A 1 76 ? 16.977 9.175 7.375 1.00 52.19 76 SER A CA 1
ATOM 610 C C . SER A 1 76 ? 16.065 10.406 7.186 1.00 52.19 76 SER A C 1
ATOM 612 O O . SER A 1 76 ? 14.844 10.306 7.296 1.00 52.19 76 SER A O 1
ATOM 614 N N . LEU A 1 77 ? 16.659 11.566 6.869 1.00 49.91 77 LEU A N 1
ATOM 615 C CA . LEU A 1 77 ? 16.014 12.823 6.490 1.00 49.91 77 LEU A CA 1
ATOM 616 C C . LEU A 1 77 ? 15.829 12.999 4.971 1.00 49.91 77 LEU A C 1
ATOM 618 O O . LEU A 1 77 ? 15.018 13.832 4.556 1.00 49.91 77 LEU A O 1
ATOM 622 N N . GLN A 1 78 ? 16.520 12.225 4.128 1.00 47.97 78 GLN A N 1
ATOM 623 C CA . GLN A 1 78 ? 16.183 12.111 2.713 1.00 47.97 78 GLN A CA 1
ATOM 624 C C . GLN A 1 78 ? 14.859 11.364 2.613 1.00 47.97 78 GLN A C 1
ATOM 626 O O . GLN A 1 78 ? 14.790 10.136 2.611 1.00 47.97 78 GLN A O 1
ATOM 631 N N . LYS A 1 79 ? 13.767 12.129 2.504 1.00 51.97 79 LYS A N 1
ATOM 632 C CA . LYS A 1 79 ? 12.517 11.592 1.967 1.00 51.97 79 LYS A CA 1
ATOM 633 C C . LYS A 1 79 ? 12.902 10.896 0.661 1.00 51.97 79 LYS A C 1
ATOM 635 O O . LYS A 1 79 ? 13.474 11.586 -0.188 1.00 51.97 79 LYS A O 1
ATOM 640 N N . PRO A 1 80 ? 12.636 9.586 0.490 1.00 52.62 80 PRO A N 1
ATOM 641 C CA . PRO A 1 80 ? 12.938 8.928 -0.768 1.00 52.62 80 PRO A CA 1
ATOM 642 C C . PRO A 1 80 ? 12.308 9.792 -1.851 1.00 52.62 80 PRO A C 1
ATOM 644 O O . PRO A 1 80 ? 11.115 10.115 -1.756 1.00 52.62 80 PRO A O 1
ATOM 647 N N . ALA A 1 81 ? 13.120 10.253 -2.811 1.00 55.00 81 ALA A N 1
ATOM 648 C CA . ALA A 1 81 ? 12.596 10.905 -3.998 1.00 55.00 81 ALA A CA 1
ATOM 649 C C . ALA A 1 81 ? 11.476 9.987 -4.462 1.00 55.00 81 ALA A C 1
ATOM 651 O O . ALA A 1 81 ? 11.739 8.802 -4.674 1.00 55.00 81 ALA A O 1
ATOM 652 N N . LYS A 1 82 ? 10.223 10.473 -4.446 1.00 54.38 82 LYS A N 1
ATOM 653 C CA . LYS A 1 82 ? 9.066 9.646 -4.788 1.00 54.38 82 LYS A CA 1
ATOM 654 C C . LYS A 1 82 ? 9.422 9.026 -6.126 1.00 54.38 82 LYS A C 1
ATOM 656 O O . LYS A 1 82 ? 9.399 9.740 -7.128 1.00 54.38 82 LYS A O 1
ATOM 661 N N . GLN A 1 83 ? 9.786 7.741 -6.131 1.00 52.69 83 GLN A N 1
ATOM 662 C CA . GLN A 1 83 ? 9.867 6.979 -7.356 1.00 52.69 83 GLN A CA 1
ATOM 663 C C . GLN A 1 83 ? 8.487 7.191 -7.942 1.00 52.69 83 GLN A C 1
ATOM 665 O O . GLN A 1 83 ? 7.486 6.779 -7.344 1.00 52.69 83 GLN A O 1
ATOM 670 N N . ARG A 1 84 ? 8.415 7.977 -9.019 1.00 54.03 84 ARG A N 1
ATOM 671 C CA . ARG A 1 84 ? 7.204 8.087 -9.809 1.00 54.03 84 ARG A CA 1
ATOM 672 C C . ARG A 1 84 ? 7.004 6.667 -10.297 1.00 54.03 84 ARG A C 1
ATOM 674 O O . ARG A 1 84 ? 7.630 6.265 -11.269 1.00 54.03 84 ARG A O 1
ATOM 681 N N . ARG A 1 85 ? 6.244 5.869 -9.538 1.00 60.44 85 ARG A N 1
ATOM 682 C CA . ARG A 1 85 ? 5.796 4.558 -9.982 1.00 60.44 85 ARG A CA 1
ATOM 683 C C . ARG A 1 85 ? 5.192 4.844 -11.344 1.00 60.44 85 ARG A C 1
ATOM 685 O O . ARG A 1 85 ? 4.287 5.679 -11.427 1.00 60.44 85 ARG A O 1
ATOM 692 N N . GLY A 1 86 ? 5.783 4.264 -12.388 1.00 62.72 86 GLY A N 1
ATOM 693 C CA . GLY A 1 86 ? 5.242 4.376 -13.733 1.00 62.72 86 GLY A CA 1
ATOM 694 C C . GLY A 1 86 ? 3.750 4.083 -13.661 1.00 62.72 86 GLY A C 1
ATOM 695 O O . GLY A 1 86 ? 3.313 3.253 -12.855 1.00 62.72 86 GLY A O 1
ATOM 696 N N . ARG A 1 87 ? 2.958 4.837 -14.419 1.00 67.75 87 ARG A N 1
ATOM 697 C CA . ARG A 1 87 ? 1.518 4.618 -14.460 1.00 67.75 87 ARG A CA 1
ATOM 698 C C . ARG A 1 87 ? 1.275 3.142 -14.800 1.00 67.75 87 ARG A C 1
ATOM 700 O O . ARG A 1 87 ? 1.884 2.650 -15.750 1.00 67.75 87 ARG A O 1
ATOM 707 N N . PRO A 1 88 ? 0.453 2.418 -14.026 1.00 72.12 88 PRO A N 1
ATOM 708 C CA . PRO A 1 88 ? 0.199 1.017 -14.313 1.00 72.12 88 PRO A CA 1
ATOM 709 C C . PRO A 1 88 ? -0.478 0.901 -15.680 1.00 72.12 88 PRO A C 1
ATOM 711 O O . PRO A 1 88 ? -1.488 1.561 -15.929 1.00 72.12 88 PRO A O 1
ATOM 714 N N . VAL A 1 89 ? 0.092 0.067 -16.549 1.00 84.44 89 VAL A N 1
ATOM 715 C CA . VAL A 1 89 ? -0.538 -0.341 -17.807 1.00 84.44 89 VAL A CA 1
ATOM 716 C C . VAL A 1 89 ? -1.728 -1.229 -17.458 1.00 84.44 89 VAL A C 1
ATOM 718 O O . VAL A 1 89 ? -1.602 -2.157 -16.658 1.00 84.44 89 VAL A O 1
ATOM 721 N N . ILE A 1 90 ? -2.887 -0.931 -18.034 1.00 88.88 90 ILE A N 1
ATOM 722 C CA . ILE A 1 90 ? -4.135 -1.660 -17.782 1.00 88.88 90 ILE A CA 1
ATOM 723 C C . ILE A 1 90 ? -4.562 -2.463 -19.013 1.00 88.88 90 ILE A C 1
ATOM 725 O O . ILE A 1 90 ? -4.322 -2.046 -20.145 1.00 88.88 90 ILE A O 1
ATOM 729 N N . SER A 1 91 ? -5.228 -3.597 -18.796 1.00 91.12 91 SER A N 1
ATOM 730 C CA . SER A 1 91 ? -5.826 -4.420 -19.856 1.00 91.12 91 SER A CA 1
ATOM 731 C C . SER A 1 91 ? -7.338 -4.222 -19.916 1.00 91.12 91 SER A C 1
ATOM 733 O O . SER A 1 91 ? -7.973 -4.110 -18.867 1.00 91.12 91 SER A O 1
ATOM 735 N N . ALA A 1 92 ? -7.918 -4.201 -21.119 1.00 88.25 92 ALA A N 1
ATOM 736 C CA . ALA A 1 92 ? -9.350 -3.972 -21.332 1.00 88.25 92 ALA A CA 1
ATOM 737 C C . ALA A 1 92 ? -10.230 -5.015 -20.636 1.00 88.25 92 ALA A C 1
ATOM 739 O O . ALA A 1 92 ? -11.273 -4.683 -20.078 1.00 88.25 92 ALA A O 1
ATOM 740 N N . GLU A 1 93 ? -9.770 -6.262 -20.612 1.00 90.88 93 GLU A N 1
ATOM 741 C CA . GLU A 1 93 ? -10.480 -7.429 -20.094 1.00 90.88 93 GLU A CA 1
ATOM 742 C C . GLU A 1 93 ? -10.787 -7.311 -18.594 1.00 90.88 93 GLU A C 1
ATOM 744 O O . GLU A 1 93 ? -11.763 -7.878 -18.109 1.00 90.88 93 GLU A O 1
ATOM 749 N N . ASN A 1 94 ? -9.980 -6.530 -17.871 1.00 89.31 94 ASN A N 1
ATOM 750 C CA . ASN A 1 94 ? -10.105 -6.329 -16.429 1.00 89.31 94 ASN A CA 1
ATOM 751 C C . ASN A 1 94 ? -10.790 -5.006 -16.062 1.00 89.31 94 ASN A C 1
ATOM 753 O O . ASN A 1 94 ? -10.843 -4.655 -14.882 1.00 89.31 94 ASN A O 1
ATOM 757 N N . GLN A 1 95 ? -11.279 -4.248 -17.046 1.00 89.62 95 GLN A N 1
ATOM 758 C CA . GLN A 1 95 ? -11.908 -2.953 -16.804 1.00 89.62 95 GLN A CA 1
ATOM 759 C C . GLN A 1 95 ? -13.429 -3.005 -16.890 1.00 89.62 95 GLN A C 1
ATOM 761 O O . GLN A 1 95 ? -14.049 -3.915 -17.443 1.00 89.62 95 GLN A O 1
ATOM 766 N N . THR A 1 96 ? -14.022 -1.977 -16.293 1.00 92.56 96 THR A N 1
ATOM 767 C CA . THR A 1 96 ? -15.454 -1.704 -16.325 1.00 92.56 96 THR A CA 1
ATOM 768 C C . THR A 1 96 ? -15.716 -0.521 -17.248 1.00 92.56 96 THR A C 1
ATOM 770 O O . THR A 1 96 ? -14.997 0.483 -17.193 1.00 92.56 96 THR A O 1
ATOM 773 N N . PHE A 1 97 ? -16.758 -0.636 -18.067 1.00 93.06 97 PHE A N 1
ATOM 774 C CA . PHE A 1 97 ? -17.117 0.350 -19.078 1.00 93.06 97 PHE A CA 1
ATOM 775 C C . PHE A 1 97 ? -18.547 0.841 -18.878 1.00 93.06 97 PHE A C 1
ATOM 777 O O . PHE A 1 97 ? -19.429 0.076 -18.497 1.00 93.06 97 PHE A O 1
ATOM 784 N N . VAL A 1 98 ? -18.790 2.115 -19.161 1.00 93.06 98 VAL A N 1
ATOM 785 C CA . VAL A 1 98 ? -20.141 2.673 -19.301 1.00 93.06 98 VAL A CA 1
ATOM 786 C C . VAL A 1 98 ? -20.356 2.996 -20.766 1.00 93.06 98 VAL A C 1
ATOM 788 O O . VAL A 1 98 ? -19.471 3.564 -21.401 1.00 93.06 98 VAL A O 1
ATOM 791 N N . LEU A 1 99 ? -21.527 2.650 -21.291 1.00 91.31 99 LEU A N 1
ATOM 792 C CA . LEU A 1 99 ? -21.910 3.015 -22.646 1.00 91.31 99 LEU A CA 1
ATOM 793 C C . LEU A 1 99 ? -22.466 4.438 -22.641 1.00 91.31 99 LEU A C 1
ATOM 795 O O . LEU A 1 99 ? -23.478 4.707 -21.993 1.00 91.31 99 LEU A O 1
ATOM 799 N N . LYS A 1 100 ? -21.810 5.345 -23.361 1.00 87.88 100 LYS A N 1
ATOM 800 C CA . LYS A 1 100 ? -22.368 6.658 -23.697 1.00 87.88 100 LYS A CA 1
ATOM 801 C C . LYS A 1 100 ? -22.588 6.695 -25.193 1.00 87.88 100 LYS A C 1
ATOM 803 O O . LYS A 1 100 ? -21.642 6.483 -25.934 1.00 87.88 100 LYS A O 1
ATOM 808 N N . GLU A 1 101 ? -23.835 6.897 -25.610 1.00 86.50 101 GLU A N 1
ATOM 809 C CA . GLU A 1 101 ? -24.197 6.945 -27.038 1.00 86.50 101 GLU A CA 1
ATOM 810 C C . GLU A 1 101 ? -23.753 5.685 -27.814 1.00 86.50 101 GLU A C 1
ATOM 812 O O . GLU A 1 101 ? -23.469 5.729 -29.002 1.00 86.50 101 GLU A O 1
ATOM 817 N N . GLY A 1 102 ? -23.692 4.536 -27.128 1.00 83.88 102 GLY A N 1
ATOM 818 C CA . GLY A 1 102 ? -23.232 3.266 -27.699 1.00 83.88 102 GLY A CA 1
ATOM 819 C C . GLY A 1 102 ? -21.722 3.018 -27.601 1.00 83.88 102 GLY A C 1
ATOM 820 O O . GLY A 1 102 ? -21.299 1.880 -27.804 1.00 83.88 102 GLY A O 1
ATOM 821 N N . GLU A 1 103 ? -20.928 4.015 -27.202 1.00 87.00 103 GLU A N 1
ATOM 822 C CA . GLU A 1 103 ? -19.474 3.910 -27.076 1.00 87.00 103 GLU A CA 1
ATOM 823 C C . GLU A 1 103 ? -19.022 3.566 -25.643 1.00 87.00 103 GLU A C 1
ATOM 825 O O . GLU A 1 103 ? -19.464 4.195 -24.672 1.00 87.00 103 GLU A O 1
ATOM 830 N N . PRO A 1 104 ? -18.108 2.594 -25.468 1.00 90.31 104 PRO A N 1
ATOM 831 C CA . PRO A 1 104 ? -17.606 2.200 -24.156 1.00 90.31 104 PRO A CA 1
ATOM 832 C C . PRO A 1 104 ? -16.558 3.182 -23.613 1.00 90.31 104 PRO A C 1
ATOM 834 O O . PRO A 1 104 ? -15.468 3.339 -24.161 1.00 90.31 104 PRO A O 1
ATOM 837 N N . GLN A 1 105 ? -16.847 3.779 -22.456 1.00 90.62 105 GLN A N 1
ATOM 838 C CA . GLN A 1 105 ? -15.929 4.650 -21.717 1.00 90.62 105 GLN A CA 1
ATOM 839 C C . GLN A 1 105 ? -15.416 3.978 -20.439 1.00 90.62 105 GLN A C 1
ATOM 841 O O . GLN A 1 105 ? -16.193 3.434 -19.655 1.00 90.62 105 GLN A O 1
ATOM 846 N N . LEU A 1 106 ? -14.102 4.057 -20.209 1.00 90.00 106 LEU A N 1
ATOM 847 C CA . LEU A 1 106 ? -13.421 3.492 -19.039 1.00 90.00 106 LEU A CA 1
ATOM 848 C C . LEU A 1 106 ? -13.848 4.147 -17.721 1.00 90.00 106 LEU A C 1
ATOM 850 O O . LEU A 1 106 ? -13.837 5.373 -17.591 1.00 90.00 106 LEU A O 1
ATOM 854 N N . VAL A 1 107 ? -14.107 3.325 -16.700 1.00 89.06 107 VAL A N 1
ATOM 855 C CA . VAL A 1 107 ? -14.450 3.792 -15.351 1.00 89.06 107 VAL A CA 1
ATOM 856 C C . VAL A 1 107 ? -13.406 3.345 -14.328 1.00 89.06 107 VAL A C 1
ATOM 858 O O . VAL A 1 107 ? -13.318 2.172 -13.987 1.00 89.06 107 VAL A O 1
ATOM 861 N N . PHE A 1 108 ? -12.676 4.309 -13.755 1.00 78.31 108 PHE A N 1
ATOM 862 C CA . PHE A 1 108 ? -11.673 4.074 -12.696 1.00 78.31 108 PHE A CA 1
ATOM 863 C C . PHE A 1 108 ? -12.146 4.456 -11.288 1.00 78.31 108 PHE A C 1
ATOM 865 O O . PHE A 1 108 ? -11.362 4.502 -10.340 1.00 78.31 108 PHE A O 1
ATOM 872 N N . THR A 1 109 ? -13.421 4.813 -11.136 1.00 76.56 109 THR A N 1
ATOM 873 C CA . THR A 1 109 ? -13.937 5.317 -9.860 1.00 76.56 109 THR A CA 1
ATOM 874 C C . THR A 1 109 ? -14.242 4.173 -8.895 1.00 76.56 109 THR A C 1
ATOM 876 O O . THR A 1 109 ? -14.608 3.076 -9.312 1.00 76.56 109 THR A O 1
ATOM 879 N N . ARG A 1 110 ? -14.203 4.446 -7.580 1.00 74.00 110 ARG A N 1
ATOM 880 C CA . ARG A 1 110 ? -14.705 3.507 -6.551 1.00 74.00 110 ARG A CA 1
ATOM 881 C C . ARG A 1 110 ? -16.177 3.118 -6.766 1.00 74.00 110 ARG A C 1
ATOM 883 O O . ARG A 1 110 ? -16.617 2.103 -6.243 1.00 74.00 110 ARG A O 1
ATOM 890 N N . LYS A 1 111 ? -16.900 3.895 -7.580 1.00 78.69 111 LYS A N 1
ATOM 891 C CA . LYS A 1 111 ? -18.288 3.660 -7.982 1.00 78.69 111 LYS A CA 1
ATOM 892 C C . LYS A 1 111 ? -18.433 2.661 -9.132 1.00 78.69 111 LYS A C 1
ATOM 894 O O . LYS A 1 111 ? -19.556 2.342 -9.488 1.00 78.69 111 LYS A O 1
ATOM 899 N N . ALA A 1 112 ? -17.347 2.141 -9.714 1.00 82.19 112 ALA A N 1
ATOM 900 C CA . ALA A 1 112 ? -17.433 1.120 -10.763 1.00 82.19 112 ALA A CA 1
ATOM 901 C C . ALA A 1 112 ? -18.250 -0.101 -10.305 1.00 82.19 112 ALA A C 1
ATOM 903 O O . ALA A 1 112 ? -19.081 -0.600 -11.057 1.00 82.19 112 ALA A O 1
ATOM 904 N N . LYS A 1 113 ? -18.076 -0.520 -9.043 1.00 84.06 113 LYS A N 1
ATOM 905 C CA . LYS A 1 113 ? -18.862 -1.602 -8.441 1.00 84.06 113 LYS A CA 1
ATOM 906 C C . LYS A 1 113 ? -20.345 -1.235 -8.320 1.00 84.06 113 LYS A C 1
ATOM 908 O O . LYS A 1 113 ? -21.188 -1.982 -8.789 1.00 84.06 113 LYS A O 1
ATOM 913 N N . GLU A 1 114 ? -20.650 -0.055 -7.784 1.00 86.44 114 GLU A N 1
ATOM 914 C CA . GLU A 1 114 ? -22.032 0.435 -7.663 1.00 86.44 114 GLU 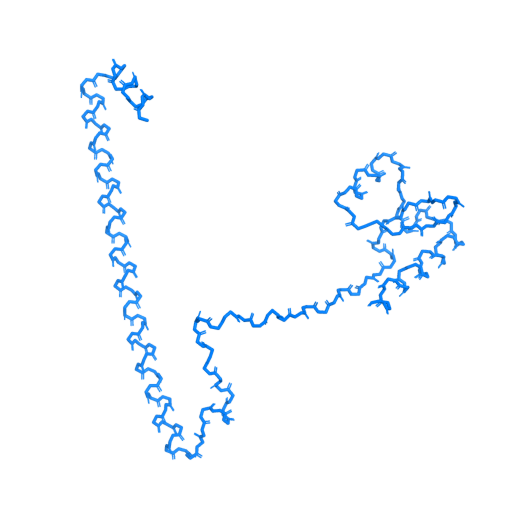A CA 1
ATOM 915 C C . GLU A 1 114 ? -22.727 0.559 -9.029 1.00 86.44 114 GLU A C 1
ATOM 917 O O . GLU A 1 114 ? -23.908 0.256 -9.155 1.00 86.44 114 GLU A O 1
ATOM 922 N N . LEU A 1 115 ? -22.004 0.986 -10.070 1.00 85.88 115 LEU A N 1
ATOM 923 C CA . LEU A 1 115 ? -22.542 1.109 -11.426 1.00 85.88 115 LEU A CA 1
ATOM 924 C C . LEU A 1 115 ? -22.809 -0.252 -12.077 1.00 85.88 115 LEU A C 1
ATOM 926 O O . LEU A 1 115 ? -23.785 -0.371 -12.816 1.00 85.88 115 LEU A O 1
ATOM 930 N N . LEU A 1 116 ? -21.976 -1.261 -11.798 1.00 86.62 116 LEU A N 1
ATOM 931 C CA . LEU A 1 116 ? -22.229 -2.647 -12.207 1.00 86.62 116 LEU A CA 1
ATOM 932 C C . LEU A 1 116 ? -23.473 -3.200 -11.506 1.00 86.62 116 LEU A C 1
ATOM 934 O O . LEU A 1 116 ? -24.345 -3.749 -12.170 1.00 86.62 116 LEU A O 1
ATOM 938 N N . ASP A 1 117 ? -23.586 -2.991 -10.193 1.00 86.75 117 ASP A N 1
ATOM 939 C CA . ASP A 1 117 ? -24.728 -3.460 -9.398 1.00 86.75 117 ASP A CA 1
ATOM 940 C C . ASP A 1 117 ? -26.044 -2.778 -9.832 1.00 86.75 117 ASP A C 1
ATOM 942 O O . ASP A 1 11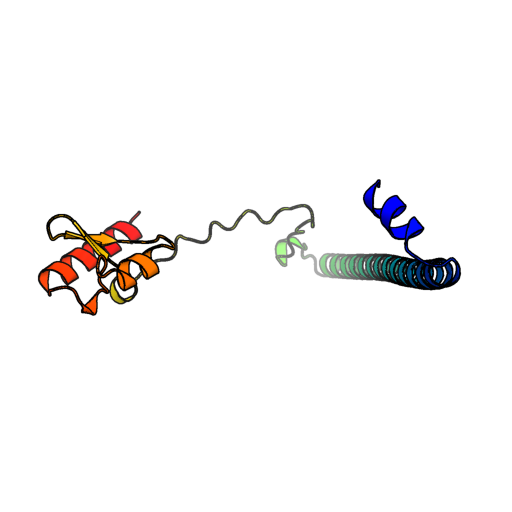7 ? -27.113 -3.379 -9.777 1.00 86.75 117 ASP A O 1
ATOM 946 N N . GLN A 1 118 ? -25.971 -1.537 -10.328 1.00 88.25 118 GLN A N 1
ATOM 947 C CA . GLN A 1 118 ? -27.104 -0.799 -10.906 1.00 88.25 118 GLN A CA 1
ATOM 948 C C . GLN A 1 118 ? -27.392 -1.139 -12.380 1.00 88.25 118 GLN A C 1
ATOM 950 O O . GLN A 1 118 ? -28.300 -0.543 -12.960 1.00 88.25 118 GLN A O 1
ATOM 955 N N . GLY A 1 119 ? -26.606 -2.014 -13.020 1.00 86.94 119 GLY A N 1
ATOM 956 C CA . GLY A 1 119 ? -26.743 -2.343 -14.446 1.00 86.94 119 GLY A CA 1
ATOM 957 C C . GLY A 1 119 ? -26.413 -1.190 -15.405 1.00 86.94 119 GLY A C 1
ATOM 958 O O . GLY A 1 119 ? -26.783 -1.225 -16.573 1.00 86.94 119 GLY A O 1
ATOM 959 N N . LYS A 1 120 ? -25.734 -0.142 -14.924 1.00 87.44 120 LYS A N 1
ATOM 960 C CA . LYS A 1 120 ? -25.339 1.039 -15.718 1.00 87.44 120 LYS A CA 1
ATOM 961 C C . LYS A 1 120 ? -23.942 0.915 -16.317 1.00 87.44 120 LYS A C 1
ATOM 963 O O . LYS A 1 120 ? -23.539 1.754 -17.120 1.00 87.44 120 LYS A O 1
ATOM 968 N N . ALA A 1 121 ? -23.194 -0.095 -15.895 1.00 91.25 121 ALA A N 1
ATOM 969 C CA . ALA A 1 121 ? -21.885 -0.421 -16.419 1.00 91.25 121 ALA A CA 1
ATOM 970 C C . ALA A 1 121 ? -21.827 -1.891 -16.825 1.00 91.25 121 ALA A C 1
ATOM 972 O O . ALA A 1 121 ? -22.600 -2.719 -16.349 1.00 91.25 121 ALA A O 1
ATOM 973 N N . TYR A 1 122 ? -20.861 -2.192 -17.679 1.00 91.19 122 TYR A N 1
ATOM 974 C CA . TYR A 1 122 ? -20.653 -3.498 -18.271 1.00 91.19 122 TYR A CA 1
ATOM 975 C C . TYR A 1 122 ? -19.199 -3.915 -18.091 1.00 91.19 122 TYR A C 1
ATOM 977 O O . TYR A 1 122 ? -18.271 -3.100 -18.167 1.00 91.19 122 TYR A O 1
ATOM 985 N N . ARG A 1 123 ? -18.996 -5.208 -17.856 1.00 92.50 123 ARG A N 1
ATOM 986 C CA . ARG A 1 123 ? -17.682 -5.836 -17.997 1.00 92.50 123 ARG A CA 1
ATOM 987 C C . ARG A 1 123 ? -17.369 -6.028 -19.476 1.00 92.50 123 ARG A C 1
ATOM 989 O O . ARG A 1 123 ? -18.274 -6.127 -20.299 1.00 92.50 123 ARG A O 1
ATOM 996 N N . PHE A 1 124 ? -16.085 -6.131 -19.804 1.00 92.00 124 PHE A N 1
ATOM 997 C CA . PHE A 1 124 ? -15.626 -6.308 -21.184 1.00 92.00 124 PHE A CA 1
ATOM 998 C C . PHE A 1 124 ? -16.338 -7.455 -21.923 1.00 92.00 124 PHE A C 1
ATOM 1000 O O . PHE A 1 124 ? -16.779 -7.293 -23.054 1.00 92.00 124 PHE A O 1
ATOM 1007 N N . ASN A 1 125 ? -16.524 -8.594 -21.254 1.00 91.44 125 ASN A N 1
ATOM 1008 C CA . ASN A 1 125 ? -17.187 -9.775 -21.813 1.00 91.44 125 ASN A CA 1
ATOM 1009 C C . ASN A 1 125 ? -18.706 -9.622 -22.025 1.00 91.44 125 ASN A C 1
ATOM 1011 O O . ASN A 1 125 ? -19.318 -10.502 -22.618 1.00 91.44 125 ASN A O 1
ATOM 1015 N N . GLN A 1 126 ? -19.314 -8.544 -21.529 1.00 90.25 126 GLN A N 1
ATOM 1016 C CA . GLN A 1 126 ? -20.738 -8.238 -21.702 1.00 90.25 126 GLN A CA 1
ATOM 1017 C C . GLN A 1 126 ? -20.987 -7.258 -22.859 1.00 90.25 126 GLN A C 1
ATOM 1019 O O . GLN A 1 126 ? -22.136 -6.953 -23.162 1.00 90.25 126 GLN A O 1
ATOM 1024 N N . LEU A 1 127 ? -19.925 -6.751 -23.492 1.00 90.81 127 LEU A N 1
ATOM 1025 C CA . LEU A 1 127 ? -20.001 -5.861 -24.646 1.00 90.81 127 LEU A CA 1
ATOM 1026 C C . LEU A 1 127 ? -20.130 -6.663 -25.948 1.00 90.81 127 LEU A C 1
ATOM 1028 O O . LEU A 1 127 ? -19.588 -7.766 -26.060 1.00 90.81 127 LEU A O 1
ATOM 1032 N N . SER A 1 128 ? -20.790 -6.080 -26.951 1.00 92.25 128 SER A N 1
ATOM 1033 C CA . SER A 1 128 ? -20.794 -6.623 -28.320 1.00 92.25 128 SER A CA 1
ATOM 1034 C C . SER A 1 128 ? -19.380 -6.617 -28.934 1.00 92.25 128 SER A C 1
ATOM 1036 O O . SER A 1 128 ? -18.533 -5.849 -28.477 1.00 92.25 128 SER A O 1
ATOM 1038 N N . PRO A 1 129 ? -19.090 -7.428 -29.971 1.00 92.19 129 PRO A N 1
ATOM 1039 C CA . PRO A 1 129 ? -17.762 -7.472 -30.596 1.00 92.19 129 PRO A CA 1
ATOM 1040 C C . PRO A 1 129 ? -17.240 -6.098 -31.052 1.00 92.19 129 PRO A C 1
ATOM 1042 O O . PRO A 1 129 ? -16.081 -5.765 -30.798 1.00 92.19 129 PRO A O 1
ATOM 1045 N N . ASP A 1 130 ? -18.111 -5.267 -31.627 1.00 92.00 130 ASP A N 1
ATOM 1046 C CA . ASP A 1 130 ? -17.759 -3.912 -32.069 1.00 92.00 130 ASP A CA 1
ATOM 1047 C C . ASP A 1 130 ? -17.417 -3.007 -30.876 1.00 92.00 130 ASP A C 1
ATOM 1049 O O . ASP A 1 130 ? -16.404 -2.304 -30.870 1.00 92.00 130 ASP A O 1
ATOM 1053 N N . GLN A 1 131 ? -18.195 -3.098 -29.796 1.00 91.19 131 GLN A N 1
ATOM 1054 C CA . GLN A 1 131 ? -17.912 -2.385 -28.549 1.00 91.19 131 GLN A CA 1
ATOM 1055 C C . GLN A 1 131 ? -16.646 -2.909 -27.860 1.00 91.19 131 GLN A C 1
ATOM 1057 O O . GLN A 1 131 ? -15.899 -2.134 -27.274 1.00 91.19 131 GLN A O 1
ATOM 1062 N N . GLN A 1 132 ? -16.339 -4.203 -27.939 1.00 92.75 132 GLN A N 1
ATOM 1063 C CA . GLN A 1 132 ? -15.088 -4.750 -27.408 1.00 92.75 132 GLN A CA 1
ATOM 1064 C C . GLN A 1 132 ? -13.870 -4.174 -28.142 1.00 92.75 132 GLN A C 1
ATOM 1066 O O . GLN A 1 132 ? -12.869 -3.835 -27.502 1.00 92.75 132 GLN A O 1
ATOM 1071 N N . ALA A 1 133 ? -13.953 -4.002 -29.464 1.00 91.88 133 ALA A N 1
ATOM 1072 C CA . ALA A 1 133 ? -12.903 -3.350 -30.242 1.00 91.88 133 ALA A CA 1
ATOM 1073 C C . ALA A 1 133 ? -12.707 -1.885 -29.809 1.00 91.88 133 ALA A C 1
ATOM 1075 O O . ALA A 1 133 ? -11.578 -1.460 -29.547 1.00 91.88 133 ALA A O 1
ATOM 1076 N N . MET A 1 134 ? -13.802 -1.140 -29.629 1.00 91.88 134 MET A N 1
ATOM 1077 C CA . MET A 1 134 ? -13.764 0.242 -29.132 1.00 91.88 134 MET A CA 1
ATOM 1078 C C . MET A 1 134 ? -13.222 0.337 -27.698 1.00 91.88 134 MET A C 1
ATOM 1080 O O . MET A 1 134 ? -12.422 1.217 -27.387 1.00 91.88 134 MET A O 1
ATOM 1084 N N . ALA A 1 135 ? -13.586 -0.603 -26.824 1.00 91.56 135 ALA A N 1
ATOM 1085 C CA . ALA A 1 135 ? -13.095 -0.673 -25.451 1.00 91.56 135 ALA A CA 1
ATOM 1086 C C . ALA A 1 135 ? -11.577 -0.919 -25.402 1.00 91.56 135 ALA A C 1
ATOM 1088 O O . ALA A 1 135 ? -10.865 -0.264 -24.634 1.00 91.56 135 ALA A O 1
ATOM 1089 N N . ARG A 1 136 ? -11.059 -1.804 -26.268 1.00 93.19 136 ARG A N 1
ATOM 1090 C CA . ARG A 1 136 ? -9.611 -2.003 -26.441 1.00 93.19 136 ARG A CA 1
ATOM 1091 C C . ARG A 1 136 ? -8.929 -0.725 -26.915 1.00 93.19 136 ARG A C 1
ATOM 1093 O O . ARG A 1 136 ? -7.935 -0.325 -26.308 1.00 93.19 136 ARG A O 1
ATOM 1100 N N . ALA A 1 137 ? -9.487 -0.040 -27.912 1.00 91.19 137 ALA A N 1
ATOM 1101 C CA . ALA A 1 137 ? -8.956 1.237 -28.387 1.00 91.19 137 ALA A CA 1
ATOM 1102 C C . ALA A 1 137 ? -8.918 2.301 -27.272 1.00 91.19 137 ALA A C 1
ATOM 1104 O O . ALA A 1 137 ? -7.893 2.956 -27.076 1.00 91.19 137 ALA A O 1
ATOM 1105 N N . ALA A 1 138 ? -9.977 2.408 -26.463 1.00 89.25 138 ALA A N 1
ATOM 1106 C CA . ALA A 1 138 ? -10.036 3.325 -25.325 1.00 89.25 138 ALA A CA 1
ATOM 1107 C C . ALA A 1 138 ? -8.967 3.007 -24.260 1.00 89.25 138 ALA A C 1
ATOM 1109 O O . ALA A 1 138 ? -8.332 3.915 -23.716 1.00 89.25 138 ALA A O 1
ATOM 1110 N N . THR A 1 139 ? -8.721 1.722 -23.980 1.00 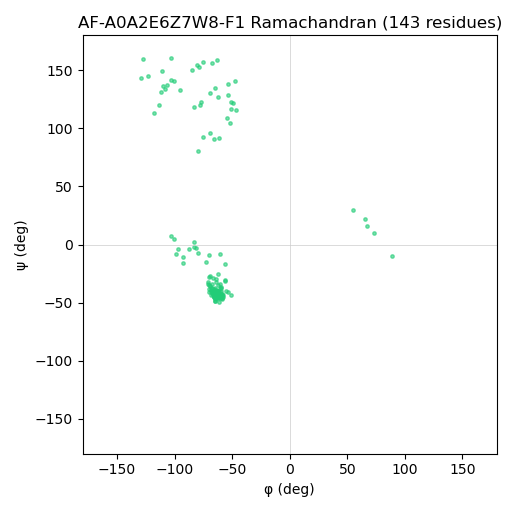90.44 139 THR A N 1
ATOM 1111 C CA . THR A 1 139 ? -7.665 1.293 -23.043 1.00 90.44 139 THR A CA 1
ATOM 1112 C C . THR A 1 139 ? -6.258 1.525 -23.580 1.00 90.44 139 THR A C 1
ATOM 1114 O O . THR A 1 139 ? -5.393 1.986 -22.836 1.00 90.44 139 THR A O 1
ATOM 1117 N N . ALA A 1 140 ? -6.035 1.306 -24.877 1.00 89.88 140 ALA A N 1
ATOM 1118 C CA . ALA A 1 140 ? -4.767 1.604 -25.529 1.00 89.88 140 ALA A CA 1
ATOM 1119 C C . ALA A 1 140 ? -4.468 3.112 -25.494 1.00 89.88 140 ALA A C 1
ATOM 1121 O O . ALA A 1 140 ? -3.373 3.514 -25.104 1.00 89.88 140 ALA A O 1
ATOM 1122 N N . ALA A 1 141 ? -5.466 3.951 -25.789 1.00 88.44 141 ALA A N 1
ATOM 1123 C CA . ALA A 1 141 ? -5.351 5.405 -25.691 1.00 88.44 141 ALA A CA 1
ATOM 1124 C C . ALA A 1 141 ? -5.072 5.883 -24.255 1.00 88.44 141 ALA A C 1
ATOM 1126 O O . ALA A 1 141 ? -4.345 6.854 -24.053 1.00 88.44 141 ALA A O 1
ATOM 1127 N N . TYR A 1 142 ? -5.624 5.208 -23.240 1.00 87.00 142 TYR A N 1
ATOM 1128 C CA . TYR A 1 142 ? -5.313 5.489 -21.836 1.00 87.00 142 TYR A CA 1
ATOM 1129 C C . TYR A 1 142 ? -3.859 5.149 -21.491 1.00 87.00 142 TYR A C 1
ATOM 1131 O O . TYR A 1 142 ? -3.209 5.945 -20.811 1.00 87.00 142 TYR A O 1
ATOM 1139 N N . ASN A 1 143 ? -3.363 3.997 -21.955 1.00 87.69 143 ASN A N 1
ATOM 1140 C CA . ASN A 1 143 ? -1.999 3.522 -21.703 1.00 87.69 143 ASN A CA 1
ATOM 1141 C C . ASN A 1 143 ? -0.929 4.345 -22.439 1.00 87.69 143 ASN A C 1
ATOM 1143 O O . ASN A 1 143 ? 0.195 4.429 -21.958 1.00 87.69 143 ASN A O 1
ATOM 1147 N N . ALA A 1 144 ? -1.271 4.951 -23.579 1.00 84.44 144 ALA A N 1
ATOM 1148 C CA . ALA A 1 144 ? -0.363 5.782 -24.375 1.00 84.44 144 ALA A CA 1
ATOM 1149 C C . ALA A 1 144 ? -0.173 7.219 -23.839 1.00 84.44 144 ALA A C 1
ATOM 1151 O O . ALA A 1 144 ? 0.644 7.962 -24.379 1.00 84.44 144 ALA A O 1
ATOM 1152 N N . ARG A 1 145 ? -0.937 7.622 -22.813 1.00 73.19 145 ARG A N 1
ATOM 1153 C CA . ARG A 1 145 ? -0.843 8.930 -22.135 1.00 73.19 145 ARG A CA 1
ATOM 1154 C C . ARG A 1 145 ? 0.073 8.876 -20.916 1.00 73.19 145 ARG A C 1
ATOM 1156 O O . ARG A 1 145 ? 0.809 9.860 -20.716 1.00 73.19 145 ARG A O 1
#

Sequence (145 aa):
MQDIIKQSKSLSDEQLSTLIKKLSSQLEKRQLKAKRREEEQKQQLKVQNELMEKINSLAAEKGVSLEQLGYVHQSSLQKPAKQRRGRPVISAENQTFVLKEGEPQLVFTRKAKELLDQGKAYRFNQLSPDQQAMARAATAAYNAR

Mean predicted aligned error: 18.17 Å